Protein AF-A0A1F2RG68-F1 (afdb_monomer_lite)

Sequence (106 aa):
MIVYINDSHGNLSSGFQVVDKKRVPYAIEVGDMNRDGHADIVIGYIAAPASVFFNDGTGRRFLEVPFGDGRGDAYGFALGDLNDDRYPDIAVARSGAPNVMYFSEK

Structure (mmCIF, N/CA/C/O backbone):
data_AF-A0A1F2RG68-F1
#
_entry.id   AF-A0A1F2RG68-F1
#
loop_
_atom_site.group_PDB
_atom_site.id
_atom_site.type_symbol
_atom_site.label_atom_id
_atom_site.label_alt_id
_atom_site.label_comp_id
_atom_site.label_asym_id
_atom_site.label_entity_id
_atom_site.label_seq_id
_atom_site.pdbx_PDB_ins_code
_atom_site.Cartn_x
_atom_site.Cartn_y
_atom_site.Cartn_z
_atom_site.occupancy
_atom_site.B_iso_or_equiv
_atom_site.auth_seq_id
_atom_site.auth_comp_id
_atom_site.auth_asym_id
_atom_site.auth_atom_id
_atom_site.pdbx_PDB_model_num
ATOM 1 N N . MET A 1 1 ? 2.146 12.012 0.799 1.00 86.62 1 MET A N 1
ATOM 2 C CA . MET A 1 1 ? 0.720 11.913 1.182 1.00 86.62 1 MET A CA 1
ATOM 3 C C . MET A 1 1 ? 0.478 12.687 2.468 1.00 86.62 1 MET A C 1
ATOM 5 O O . MET A 1 1 ? 1.295 12.576 3.381 1.00 86.62 1 MET A O 1
ATOM 9 N N . ILE A 1 2 ? -0.612 13.454 2.524 1.00 91.12 2 ILE A N 1
ATOM 10 C CA . ILE A 1 2 ? -1.108 14.106 3.742 1.00 91.12 2 ILE A CA 1
ATOM 11 C C . ILE A 1 2 ? -2.461 13.478 4.075 1.00 91.12 2 ILE A C 1
ATOM 13 O O . ILE A 1 2 ? -3.302 13.367 3.186 1.00 91.12 2 ILE A O 1
ATOM 17 N N . VAL A 1 3 ? -2.654 13.072 5.327 1.00 92.00 3 VAL A N 1
ATOM 18 C CA . VAL A 1 3 ? -3.916 12.519 5.831 1.00 92.00 3 VAL A CA 1
ATOM 19 C C . VAL A 1 3 ? -4.636 13.577 6.658 1.00 92.00 3 VAL A C 1
ATOM 21 O O . VAL A 1 3 ? -4.020 14.238 7.494 1.00 92.00 3 VAL A O 1
ATOM 24 N N . TYR A 1 4 ? -5.939 13.719 6.421 1.00 93.00 4 TYR A N 1
ATOM 25 C CA . TYR A 1 4 ? -6.853 14.576 7.172 1.00 93.00 4 TYR A CA 1
ATOM 26 C C . TYR A 1 4 ? -7.912 13.689 7.825 1.00 93.00 4 TYR A C 1
ATOM 28 O O . TYR A 1 4 ? -8.507 12.854 7.148 1.00 93.00 4 TYR A O 1
ATOM 36 N N . ILE A 1 5 ? -8.155 13.863 9.123 1.00 90.62 5 ILE A N 1
ATOM 37 C CA . ILE A 1 5 ? -9.114 13.040 9.871 1.00 90.62 5 ILE A CA 1
ATOM 38 C C . ILE A 1 5 ? -10.419 13.804 10.052 1.00 90.62 5 ILE A C 1
ATOM 40 O O . ILE A 1 5 ? -10.397 14.951 10.493 1.00 90.62 5 ILE A O 1
ATOM 44 N N . ASN A 1 6 ? -11.537 13.161 9.711 1.00 90.81 6 ASN A N 1
ATOM 45 C CA . ASN A 1 6 ? -12.875 13.703 9.927 1.00 90.81 6 ASN A CA 1
ATOM 46 C C . ASN A 1 6 ? -13.287 13.541 11.398 1.00 90.81 6 ASN A C 1
ATOM 48 O O . ASN A 1 6 ? -13.140 12.462 11.969 1.00 90.81 6 ASN A O 1
ATOM 52 N N . ASP A 1 7 ? -13.842 14.591 11.996 1.00 87.25 7 ASP A N 1
ATOM 53 C CA . ASP A 1 7 ? -14.288 14.627 13.394 1.00 87.25 7 ASP A CA 1
ATOM 54 C C . ASP A 1 7 ? -15.728 14.127 13.615 1.00 87.25 7 ASP A C 1
ATOM 56 O O . ASP A 1 7 ? -16.330 14.415 14.652 1.00 87.25 7 ASP A O 1
ATOM 60 N N . SER A 1 8 ? -16.295 13.400 12.645 1.00 86.94 8 SER A N 1
ATOM 61 C CA . SER A 1 8 ? -17.696 12.931 12.570 1.00 86.94 8 SER A CA 1
ATOM 62 C C . SER A 1 8 ? -18.771 14.022 12.460 1.00 86.94 8 SER A C 1
ATOM 64 O O . SER A 1 8 ? -19.926 13.706 12.186 1.00 86.94 8 SER A O 1
ATOM 66 N N . HIS A 1 9 ? -18.393 15.296 12.566 1.00 92.25 9 HIS A N 1
ATOM 67 C CA . HIS A 1 9 ? -19.275 16.450 12.382 1.00 92.25 9 HIS A CA 1
ATOM 68 C C . HIS A 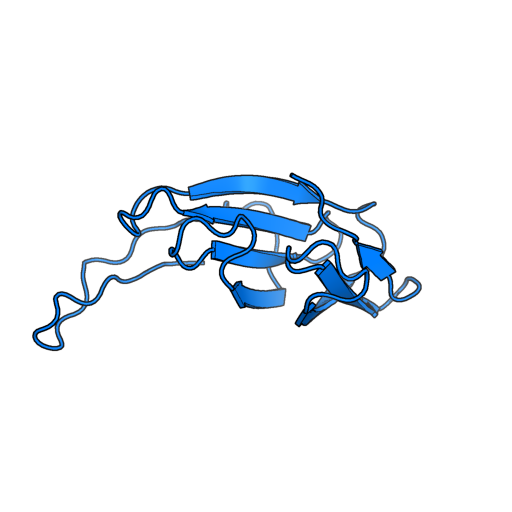1 9 ? -19.018 17.162 11.046 1.00 92.25 9 HIS A C 1
ATOM 70 O O . HIS A 1 9 ? -19.600 18.211 10.777 1.00 92.25 9 HIS A O 1
ATOM 76 N N . GLY A 1 10 ? -18.170 16.578 10.192 1.00 90.31 10 GLY A N 1
ATOM 77 C CA . GLY A 1 10 ? -17.848 17.092 8.865 1.00 90.31 10 GLY A CA 1
ATOM 78 C C . GLY A 1 10 ? -16.641 18.028 8.836 1.00 90.31 10 GLY A C 1
ATOM 79 O O . GLY A 1 10 ? -16.361 18.589 7.777 1.00 90.31 10 GLY A O 1
ATOM 80 N N . ASN A 1 11 ? -15.909 18.191 9.945 1.00 94.50 11 ASN A N 1
ATOM 81 C CA . ASN A 1 11 ? -14.679 18.978 9.955 1.00 94.50 11 ASN A CA 1
ATOM 82 C C . ASN A 1 11 ? -13.454 18.082 9.761 1.00 94.50 11 ASN A C 1
ATOM 84 O O . ASN A 1 11 ? -13.360 16.987 10.315 1.00 94.50 11 ASN A O 1
ATOM 88 N N . LEU A 1 12 ? -12.474 18.585 9.010 1.00 93.69 12 LEU A N 1
ATOM 89 C CA . LEU A 1 12 ? -11.187 17.926 8.803 1.00 93.69 12 LEU A CA 1
ATOM 90 C C . LEU A 1 12 ? -10.139 18.452 9.791 1.00 93.69 12 LEU A C 1
ATOM 92 O O . LEU A 1 12 ? -10.042 19.656 10.031 1.00 93.69 12 LEU A O 1
ATOM 96 N N . SER A 1 13 ? -9.316 17.554 10.333 1.00 92.19 13 SER A N 1
ATOM 97 C CA . SER A 1 13 ? -8.176 17.907 11.182 1.00 92.19 13 SER A CA 1
ATOM 98 C C . SER A 1 13 ? -7.139 18.751 10.434 1.00 92.19 13 SER A C 1
ATOM 100 O O . SER A 1 13 ? -7.105 18.780 9.205 1.00 92.19 13 SER A O 1
ATOM 102 N N . SER A 1 14 ? -6.191 19.356 11.158 1.00 89.12 14 SER A N 1
ATOM 103 C CA . SER A 1 14 ? -4.932 19.754 10.527 1.00 89.12 14 SER A CA 1
ATOM 104 C C . SER A 1 14 ? -4.270 18.493 9.962 1.00 89.12 14 SER A C 1
ATOM 106 O O . SER A 1 14 ? -4.053 17.514 10.682 1.00 89.12 14 SER A O 1
ATOM 108 N N . GLY A 1 15 ? -4.071 18.459 8.646 1.00 91.00 15 GLY A N 1
ATOM 109 C CA . GLY A 1 15 ? -3.507 17.291 7.985 1.00 91.00 15 GLY A CA 1
ATOM 110 C C . GLY A 1 15 ? -2.078 17.022 8.453 1.00 91.00 15 GLY A C 1
ATOM 111 O O . GLY A 1 15 ? -1.355 17.945 8.831 1.00 91.00 15 GLY A O 1
ATOM 112 N N . PHE A 1 16 ? -1.654 15.763 8.412 1.00 90.50 16 PHE A N 1
ATOM 113 C CA . PHE A 1 16 ? -0.288 15.371 8.755 1.00 90.50 16 PHE A CA 1
ATOM 114 C C . PHE A 1 16 ? 0.320 14.473 7.677 1.00 90.50 16 PHE A C 1
ATOM 116 O O . PHE A 1 16 ? -0.377 13.776 6.940 1.00 90.50 16 PHE A O 1
ATOM 123 N N . GLN A 1 17 ? 1.642 14.535 7.550 1.00 91.56 17 GLN A N 1
ATOM 124 C CA . GLN A 1 17 ? 2.381 13.804 6.529 1.00 91.56 17 GLN A CA 1
ATOM 125 C C . GLN A 1 17 ? 2.650 12.366 6.994 1.00 91.56 17 GLN A C 1
ATOM 127 O O . GLN A 1 17 ? 3.211 12.170 8.068 1.00 91.56 17 GLN A O 1
ATOM 132 N N . VAL A 1 18 ? 2.283 11.382 6.168 1.00 88.44 18 VAL A N 1
ATOM 133 C CA . VAL A 1 18 ? 2.500 9.943 6.447 1.00 88.44 18 VAL A CA 1
ATOM 134 C C . VAL A 1 18 ? 3.705 9.384 5.689 1.00 88.44 18 VAL A C 1
ATOM 136 O O . VAL A 1 18 ? 4.463 8.582 6.215 1.00 88.44 18 VAL A O 1
ATOM 139 N N . VAL A 1 19 ? 3.905 9.836 4.451 1.00 86.62 19 VAL A N 1
ATOM 140 C CA . VAL A 1 19 ? 4.952 9.327 3.549 1.00 86.62 19 VAL A CA 1
ATOM 141 C C . VAL A 1 19 ? 6.107 10.315 3.508 1.00 86.62 19 VAL A C 1
ATOM 143 O O . VAL A 1 19 ? 5.861 11.522 3.489 1.00 86.62 19 VAL A O 1
ATOM 146 N N . ASP A 1 20 ? 7.350 9.836 3.451 1.00 84.19 20 ASP A N 1
ATOM 147 C CA . ASP A 1 20 ? 8.529 10.693 3.289 1.00 84.19 20 ASP A CA 1
ATOM 148 C C . ASP A 1 20 ? 8.528 11.488 1.960 1.00 84.19 20 ASP A C 1
ATOM 150 O O . ASP A 1 20 ? 7.705 11.275 1.073 1.00 84.19 20 ASP A O 1
ATOM 154 N N . LYS A 1 21 ? 9.444 12.459 1.832 1.00 85.69 21 LYS A N 1
ATOM 155 C CA . LYS A 1 21 ? 9.602 13.275 0.608 1.00 85.69 21 LYS A CA 1
ATOM 156 C C . LYS A 1 21 ? 10.657 12.731 -0.367 1.00 85.69 21 LYS A C 1
ATOM 158 O O . LYS A 1 21 ? 10.939 13.384 -1.365 1.00 85.69 21 LYS A O 1
ATOM 163 N N . LYS A 1 22 ? 11.306 11.611 -0.043 1.00 90.19 22 LYS A N 1
ATOM 164 C CA . LYS A 1 22 ? 12.422 11.032 -0.807 1.00 90.19 22 LYS A CA 1
ATOM 165 C C . LYS A 1 22 ? 11.931 10.158 -1.955 1.00 90.19 22 LYS A C 1
ATOM 167 O O . LYS A 1 22 ? 12.614 10.075 -2.970 1.00 90.19 22 LYS A O 1
ATOM 172 N N . ARG A 1 23 ? 10.776 9.510 -1.795 1.00 91.81 23 ARG A N 1
ATOM 173 C CA . ARG A 1 23 ? 10.136 8.702 -2.841 1.00 91.81 23 ARG A CA 1
ATOM 174 C C . ARG A 1 23 ? 9.001 9.475 -3.497 1.00 91.81 23 ARG A C 1
ATOM 176 O O . ARG A 1 23 ? 8.332 10.277 -2.848 1.00 91.81 23 ARG A O 1
ATOM 183 N N . VAL A 1 24 ? 8.781 9.221 -4.784 1.00 92.69 24 VAL A N 1
ATOM 184 C CA . VAL A 1 24 ? 7.737 9.885 -5.573 1.00 92.69 24 VAL A CA 1
ATOM 185 C C . VAL A 1 24 ? 6.520 8.957 -5.656 1.00 92.69 24 VAL A C 1
ATOM 187 O O . VAL A 1 24 ? 6.583 7.975 -6.397 1.00 92.69 24 VAL A O 1
ATOM 190 N N . PRO A 1 25 ? 5.442 9.201 -4.884 1.00 94.38 25 PRO A N 1
ATOM 191 C CA . PRO A 1 25 ? 4.253 8.356 -4.914 1.00 94.38 25 PRO A CA 1
ATOM 192 C C . PRO A 1 25 ? 3.427 8.622 -6.178 1.00 94.38 25 PRO A C 1
ATOM 194 O O . PRO A 1 25 ? 3.224 9.780 -6.542 1.00 94.38 25 PRO A O 1
ATOM 197 N N . TYR A 1 26 ? 2.951 7.561 -6.830 1.00 95.25 26 TYR A N 1
ATOM 198 C CA . TYR A 1 26 ? 2.179 7.616 -8.083 1.00 95.25 26 TYR A CA 1
ATOM 199 C C . TYR A 1 26 ? 0.795 6.972 -7.982 1.00 95.25 26 TYR A C 1
ATOM 201 O O . TYR A 1 26 ? -0.109 7.353 -8.721 1.00 95.25 26 TYR A O 1
ATOM 209 N N . ALA A 1 27 ? 0.614 6.040 -7.049 1.00 96.25 27 ALA A N 1
ATOM 210 C CA . ALA A 1 27 ? -0.641 5.334 -6.846 1.00 96.25 27 ALA A CA 1
ATOM 211 C C . ALA A 1 27 ? -0.938 5.186 -5.352 1.00 96.25 27 ALA A C 1
ATOM 213 O O . ALA A 1 27 ? -0.018 5.096 -4.535 1.00 96.25 27 ALA A O 1
ATOM 214 N N . ILE A 1 28 ? -2.225 5.162 -5.017 1.00 97.06 28 ILE A N 1
ATOM 215 C CA . ILE A 1 28 ? -2.740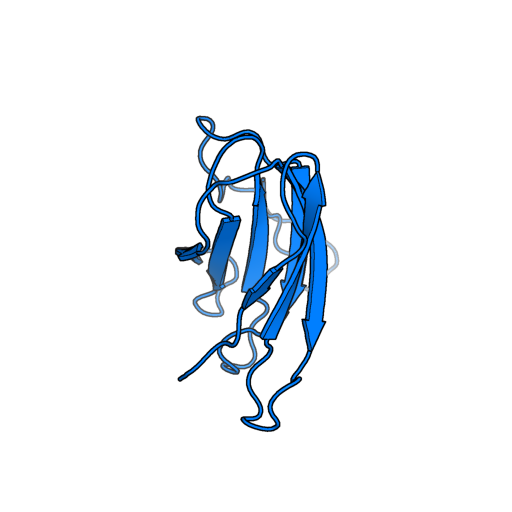 4.929 -3.670 1.00 97.06 28 ILE A CA 1
ATOM 216 C C . ILE A 1 28 ? -3.955 4.009 -3.751 1.00 97.06 28 ILE A C 1
ATOM 218 O O . ILE A 1 28 ? -4.751 4.137 -4.677 1.00 97.06 28 ILE A O 1
ATOM 222 N N . GLU A 1 29 ? -4.090 3.119 -2.777 1.00 98.12 29 GLU A N 1
ATOM 223 C CA . GLU A 1 29 ? -5.288 2.316 -2.535 1.00 98.12 29 GLU A CA 1
ATOM 224 C C . GLU A 1 29 ? -5.515 2.183 -1.024 1.00 98.12 29 GLU A C 1
ATOM 226 O O . GLU A 1 29 ? -4.571 2.329 -0.241 1.00 98.12 29 GLU A O 1
ATOM 231 N N . VAL A 1 30 ? -6.761 1.961 -0.606 1.00 97.56 30 VAL A N 1
ATOM 232 C CA . VAL A 1 30 ? -7.154 1.885 0.807 1.00 97.56 30 VAL A CA 1
ATOM 233 C C . VAL A 1 30 ? -7.936 0.601 1.064 1.00 97.56 30 VAL A C 1
ATOM 235 O O . VAL A 1 30 ? -8.894 0.294 0.360 1.00 97.56 30 VAL A O 1
ATOM 238 N N . GLY A 1 31 ? -7.560 -0.127 2.112 1.00 97.50 31 GLY A N 1
ATOM 239 C CA . GLY A 1 31 ? -8.216 -1.368 2.521 1.00 97.50 31 GLY A CA 1
ATOM 240 C C . GLY A 1 31 ? -7.714 -1.839 3.880 1.00 97.50 31 GLY A C 1
ATOM 241 O O . GLY A 1 31 ? -6.662 -1.403 4.324 1.00 97.50 31 GLY A O 1
ATOM 242 N N . ASP A 1 32 ? -8.479 -2.693 4.552 1.00 98.00 32 ASP A N 1
ATOM 243 C CA . ASP A 1 32 ? -8.087 -3.312 5.825 1.00 98.00 32 ASP A CA 1
ATOM 244 C C . ASP A 1 32 ? -7.210 -4.543 5.536 1.00 98.00 32 ASP A C 1
ATOM 246 O O . ASP A 1 32 ? -7.720 -5.637 5.286 1.00 98.00 32 ASP A O 1
ATOM 250 N N . MET A 1 33 ? -5.893 -4.335 5.462 1.00 97.94 33 MET A N 1
ATOM 251 C CA . MET A 1 33 ? -4.928 -5.323 4.967 1.00 97.94 33 MET A CA 1
ATOM 252 C C . MET A 1 33 ? -4.579 -6.371 6.025 1.00 97.94 33 MET A C 1
ATOM 254 O O . MET A 1 33 ? -4.225 -7.497 5.681 1.00 97.94 33 MET A O 1
ATOM 258 N N . ASN A 1 34 ? -4.667 -6.017 7.309 1.00 96.88 34 ASN A N 1
ATOM 259 C CA . ASN A 1 34 ? -4.371 -6.914 8.431 1.00 96.88 34 ASN A CA 1
ATOM 260 C C . ASN A 1 34 ? -5.631 -7.452 9.141 1.00 96.88 34 ASN A C 1
ATOM 262 O O . ASN A 1 34 ? -5.510 -8.301 10.030 1.00 96.88 34 ASN A O 1
ATOM 266 N N . ARG A 1 35 ? -6.826 -7.009 8.730 1.00 96.75 35 ARG A N 1
ATOM 267 C CA . ARG A 1 35 ? -8.131 -7.360 9.307 1.00 96.75 35 ARG A CA 1
ATOM 268 C C . ARG A 1 35 ? -8.317 -6.964 10.762 1.00 96.75 35 ARG A C 1
ATOM 270 O O . ARG A 1 35 ? -8.968 -7.688 11.524 1.00 96.75 35 ARG A O 1
ATOM 277 N N . ASP A 1 36 ? -7.760 -5.831 11.160 1.00 97.19 36 ASP A N 1
ATOM 278 C CA . ASP A 1 36 ? -7.997 -5.274 12.490 1.00 97.19 36 ASP A CA 1
ATOM 279 C C . ASP A 1 36 ? -9.255 -4.386 12.562 1.00 97.19 36 ASP A C 1
ATOM 281 O O . ASP A 1 36 ? -9.655 -3.958 13.648 1.00 97.19 36 ASP A O 1
ATOM 285 N N . GLY A 1 37 ? -9.946 -4.190 11.433 1.00 97.19 37 GLY A N 1
ATOM 286 C CA . GLY A 1 37 ? -11.133 -3.348 11.321 1.00 97.19 37 GLY A CA 1
ATOM 287 C C . GLY A 1 37 ? -10.811 -1.881 11.041 1.00 97.19 37 GLY A C 1
ATOM 288 O O . GLY A 1 37 ? -11.721 -1.041 11.059 1.00 97.19 37 GLY A O 1
ATOM 289 N N . HIS A 1 38 ? -9.547 -1.548 10.787 1.00 96.88 38 HIS A N 1
ATOM 290 C CA . HIS A 1 38 ? -9.094 -0.209 10.458 1.00 96.88 38 HIS A CA 1
ATOM 291 C C . HIS A 1 38 ? -8.589 -0.141 9.018 1.00 96.88 38 HIS A C 1
ATOM 293 O O . HIS A 1 38 ? -8.006 -1.065 8.472 1.00 96.88 38 HIS A O 1
ATOM 299 N N . ALA A 1 39 ? -8.859 0.986 8.360 1.00 96.31 39 ALA A N 1
ATOM 300 C CA . ALA A 1 39 ? -8.371 1.195 7.006 1.00 96.31 39 ALA A CA 1
ATOM 301 C C . ALA A 1 39 ? -6.853 1.436 7.019 1.00 96.31 39 ALA A C 1
ATOM 303 O O . ALA A 1 39 ? -6.388 2.385 7.665 1.00 96.31 39 ALA A O 1
ATOM 304 N N . ASP A 1 40 ? -6.131 0.631 6.245 1.00 97.81 40 ASP A N 1
ATOM 305 C CA . ASP A 1 40 ? -4.717 0.787 5.920 1.00 97.81 40 ASP A CA 1
ATOM 306 C C . ASP A 1 40 ? -4.547 1.443 4.548 1.00 97.81 40 ASP A C 1
ATOM 308 O O . ASP A 1 40 ? -5.500 1.607 3.779 1.00 97.81 40 ASP A O 1
ATOM 312 N N . ILE A 1 41 ? -3.316 1.844 4.228 1.00 97.62 41 ILE A N 1
ATOM 313 C CA . ILE A 1 41 ? -3.018 2.552 2.980 1.00 97.62 41 ILE A CA 1
ATOM 314 C C . ILE A 1 41 ? -1.904 1.840 2.216 1.00 97.62 41 ILE A C 1
ATOM 316 O O . ILE A 1 41 ? -0.809 1.653 2.737 1.00 97.62 41 ILE A O 1
ATOM 320 N N . VAL A 1 42 ? -2.139 1.524 0.947 1.00 98.06 42 VAL A N 1
ATOM 321 C CA . VAL A 1 42 ? -1.124 1.010 0.022 1.00 98.06 42 VAL A CA 1
ATOM 322 C C . VAL A 1 42 ? -0.643 2.151 -0.865 1.00 98.06 42 VAL A C 1
ATOM 324 O O . VAL A 1 42 ? -1.450 2.838 -1.487 1.00 98.06 42 VAL A O 1
ATOM 327 N N . ILE A 1 43 ? 0.670 2.369 -0.935 1.00 97.38 43 ILE A N 1
ATOM 328 C CA . ILE A 1 43 ? 1.287 3.398 -1.780 1.00 97.38 43 ILE A CA 1
ATOM 329 C C . ILE A 1 43 ? 2.255 2.764 -2.769 1.00 97.38 43 ILE A C 1
ATOM 331 O O . ILE A 1 43 ? 3.149 2.002 -2.400 1.00 97.38 43 ILE A O 1
ATOM 335 N N . GLY A 1 44 ? 2.105 3.154 -4.031 1.00 96.44 44 GLY A N 1
ATOM 336 C CA . GLY A 1 44 ? 3.012 2.835 -5.124 1.00 96.44 44 GLY A CA 1
ATOM 337 C C . GLY A 1 44 ? 3.914 4.009 -5.449 1.00 96.44 44 GLY A C 1
ATOM 338 O O . GLY A 1 44 ? 3.488 5.164 -5.387 1.00 96.44 44 GLY A O 1
ATOM 339 N N . TYR A 1 45 ? 5.153 3.709 -5.823 1.00 95.69 45 TYR A N 1
ATOM 340 C CA . TYR A 1 45 ? 6.173 4.707 -6.114 1.00 95.69 45 TYR A CA 1
ATOM 341 C C . TYR A 1 45 ? 6.795 4.493 -7.494 1.00 95.69 45 TYR A C 1
ATOM 343 O O . TYR A 1 45 ? 6.694 3.412 -8.078 1.00 95.69 45 TYR A O 1
ATOM 351 N N . ILE A 1 46 ? 7.476 5.533 -7.977 1.00 93.25 46 ILE A N 1
ATOM 352 C CA . ILE A 1 46 ? 8.439 5.432 -9.077 1.00 93.25 46 ILE A CA 1
ATOM 353 C C . ILE A 1 46 ? 9.777 4.936 -8.546 1.00 93.25 46 ILE A C 1
ATOM 355 O O . ILE A 1 46 ? 10.271 5.463 -7.544 1.00 93.25 46 ILE A O 1
ATOM 359 N N . ALA A 1 47 ? 10.379 3.984 -9.265 1.00 91.00 47 ALA A N 1
ATOM 360 C CA . ALA A 1 47 ? 11.730 3.474 -9.025 1.00 91.00 47 ALA A CA 1
ATOM 361 C C . ALA A 1 47 ? 12.018 3.102 -7.554 1.00 91.00 47 ALA A C 1
ATOM 363 O O . ALA A 1 47 ? 13.145 3.236 -7.071 1.00 91.00 47 ALA A O 1
ATOM 364 N N . ALA A 1 48 ? 10.990 2.663 -6.824 1.00 93.69 48 ALA A N 1
ATOM 365 C CA . ALA A 1 48 ? 11.084 2.256 -5.431 1.00 93.69 48 ALA A CA 1
ATOM 366 C C . ALA A 1 48 ? 10.037 1.173 -5.113 1.00 93.69 48 ALA A C 1
ATOM 368 O O . ALA A 1 48 ? 8.983 1.136 -5.755 1.00 93.69 48 ALA A O 1
ATOM 369 N N . PRO A 1 49 ? 10.298 0.293 -4.127 1.00 95.06 49 PRO A N 1
ATOM 370 C CA . PRO A 1 49 ? 9.299 -0.652 -3.633 1.00 95.06 49 PRO A CA 1
ATOM 371 C C . PRO A 1 49 ? 8.036 0.065 -3.153 1.00 95.06 49 PRO A C 1
ATOM 373 O O . PRO A 1 49 ? 8.128 1.161 -2.594 1.00 95.06 49 PRO A O 1
ATOM 376 N N . ALA A 1 50 ? 6.880 -0.567 -3.357 1.00 96.50 50 ALA A N 1
ATOM 377 C CA . ALA A 1 50 ? 5.614 -0.120 -2.787 1.00 96.50 50 ALA A CA 1
ATOM 378 C C . ALA A 1 50 ? 5.632 -0.297 -1.262 1.00 96.50 50 ALA A C 1
ATOM 380 O O . ALA A 1 50 ? 6.493 -0.992 -0.725 1.00 96.50 50 ALA A O 1
ATOM 381 N N . SER A 1 51 ? 4.684 0.318 -0.561 1.00 97.00 51 SER A N 1
ATOM 382 C CA . SER A 1 51 ? 4.545 0.143 0.886 1.00 97.00 51 SER A CA 1
ATOM 383 C C . SER A 1 51 ? 3.090 0.008 1.293 1.00 97.00 51 SER A C 1
ATOM 385 O O . SER A 1 51 ? 2.234 0.705 0.749 1.00 97.00 51 SER A O 1
ATOM 387 N N . VAL A 1 52 ? 2.837 -0.829 2.294 1.00 97.69 52 VAL A N 1
ATOM 388 C CA . VAL A 1 52 ? 1.617 -0.778 3.100 1.00 97.69 52 VAL A CA 1
ATOM 389 C C . VAL A 1 52 ? 1.900 0.077 4.332 1.00 97.69 52 VAL A C 1
ATOM 391 O O . VAL A 1 52 ? 2.966 -0.011 4.935 1.00 97.69 52 VAL A O 1
ATOM 394 N N . PHE A 1 53 ? 0.958 0.931 4.690 1.00 97.62 53 PHE A N 1
ATOM 395 C CA . PHE A 1 53 ? 0.959 1.752 5.889 1.00 97.62 53 PHE A CA 1
ATOM 396 C C . PHE A 1 53 ? -0.183 1.257 6.772 1.00 97.62 53 PHE A C 1
ATOM 398 O O . PHE A 1 53 ? -1.335 1.619 6.531 1.00 97.62 53 PHE A O 1
ATOM 405 N N . PHE A 1 54 ? 0.146 0.428 7.764 1.00 97.38 54 PHE A N 1
ATOM 406 C CA . PHE A 1 54 ? -0.827 -0.152 8.690 1.00 97.38 54 PHE A CA 1
ATOM 407 C C . PHE A 1 54 ? -1.237 0.858 9.753 1.00 97.38 54 PHE A C 1
ATOM 409 O O . PHE A 1 54 ? -0.370 1.403 10.440 1.00 97.38 54 PHE A O 1
ATOM 416 N N . ASN A 1 55 ? -2.529 1.115 9.886 1.00 96.88 55 ASN A N 1
ATOM 417 C CA . ASN A 1 55 ? -3.087 2.070 10.833 1.00 96.88 55 ASN A CA 1
ATOM 418 C C . ASN A 1 55 ? -3.222 1.441 12.226 1.00 96.88 55 ASN A C 1
ATOM 420 O O . ASN A 1 55 ? -3.726 0.339 12.364 1.00 96.88 55 ASN A O 1
ATOM 424 N N . ASP A 1 56 ? -2.868 2.163 13.291 1.00 95.69 56 ASP A N 1
ATOM 425 C CA . ASP A 1 56 ? -3.081 1.690 14.673 1.00 95.69 56 ASP A CA 1
ATOM 426 C C . ASP A 1 56 ? -4.529 1.871 15.180 1.00 95.69 56 ASP A C 1
ATOM 428 O O . ASP A 1 56 ? -4.784 1.882 16.386 1.00 95.69 56 ASP A O 1
ATOM 432 N N . GLY A 1 57 ? -5.467 2.108 14.263 1.00 94.25 57 GLY A N 1
ATOM 433 C CA . GLY A 1 57 ? -6.869 2.414 14.535 1.00 94.25 57 GLY A CA 1
ATOM 434 C C . GLY A 1 57 ? -7.167 3.854 14.933 1.00 94.25 57 GLY A C 1
ATOM 435 O O . GLY A 1 57 ? -8.328 4.265 14.931 1.00 94.25 57 GLY A O 1
ATOM 436 N N . THR A 1 58 ? -6.151 4.675 15.211 1.00 91.31 58 THR A N 1
ATOM 437 C CA . THR A 1 58 ? -6.366 6.096 15.535 1.00 91.31 58 THR A CA 1
ATOM 438 C C . THR A 1 58 ? -6.486 6.977 14.293 1.00 91.31 58 THR A C 1
ATOM 440 O O . THR A 1 58 ? -6.886 8.141 14.391 1.00 91.31 58 THR A O 1
ATOM 443 N N . GLY A 1 59 ? -6.071 6.461 13.132 1.00 89.81 59 GLY A N 1
ATOM 444 C CA . GLY A 1 59 ? -5.904 7.234 11.907 1.00 89.81 59 GLY A CA 1
ATOM 445 C C . GLY A 1 59 ? -4.7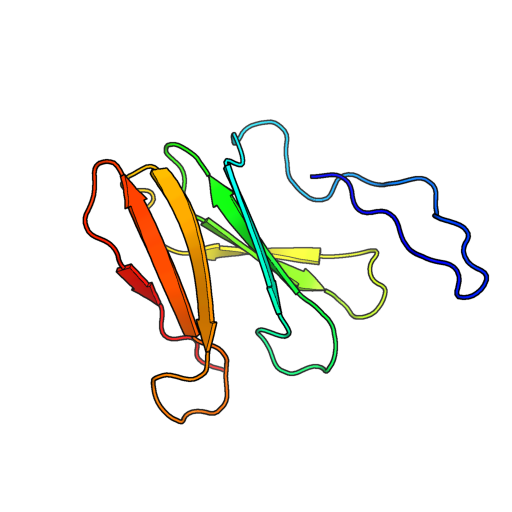61 8.245 11.987 1.00 89.81 59 GLY A C 1
ATOM 446 O O . GLY A 1 59 ? -4.667 9.107 11.124 1.00 89.81 59 GLY A O 1
ATOM 447 N N . ARG A 1 60 ? -3.911 8.207 13.024 1.00 90.44 60 ARG A N 1
ATOM 448 C CA . ARG A 1 60 ? -2.833 9.192 13.247 1.00 90.44 60 ARG A CA 1
ATOM 449 C C . ARG A 1 60 ? -1.439 8.595 13.218 1.00 90.44 60 ARG A C 1
ATOM 451 O O . ARG A 1 60 ? -0.466 9.342 13.103 1.00 90.44 60 ARG A O 1
ATOM 458 N N . ARG A 1 61 ? -1.323 7.279 13.345 1.00 93.12 61 ARG A N 1
ATOM 459 C CA . ARG A 1 61 ? -0.051 6.572 13.308 1.00 93.12 61 ARG A CA 1
ATOM 460 C C . ARG A 1 61 ? -0.163 5.425 12.334 1.00 93.1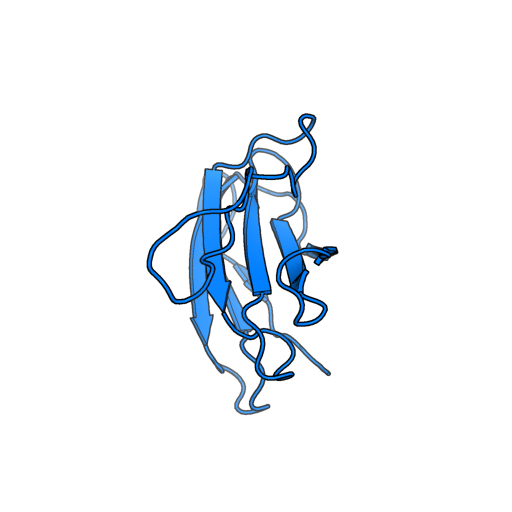2 61 ARG A C 1
ATOM 462 O O . ARG A 1 61 ? -1.152 4.703 12.327 1.00 93.12 61 ARG A O 1
ATOM 469 N N . PHE A 1 62 ? 0.882 5.299 11.533 1.00 95.88 62 PHE A N 1
ATOM 470 C CA . PHE A 1 62 ? 0.986 4.268 10.528 1.00 95.88 62 PHE A CA 1
ATOM 471 C C . PHE A 1 62 ? 2.339 3.579 10.649 1.00 95.88 62 PHE A C 1
ATOM 473 O O . PHE A 1 62 ? 3.367 4.255 10.757 1.00 95.88 62 PHE A O 1
ATOM 480 N N . LEU A 1 63 ? 2.337 2.251 10.624 1.00 96.06 63 LEU A N 1
ATOM 481 C CA . LEU A 1 63 ? 3.540 1.446 10.478 1.00 96.06 63 LEU A CA 1
ATOM 482 C C . LEU A 1 63 ? 3.777 1.192 8.991 1.00 96.06 63 LEU A C 1
ATOM 484 O O . LEU A 1 63 ? 2.967 0.547 8.332 1.00 96.06 63 LEU A O 1
ATOM 488 N N . GLU A 1 64 ? 4.891 1.693 8.466 1.00 96.44 64 GLU A N 1
ATOM 489 C CA . GLU A 1 64 ? 5.277 1.434 7.084 1.00 96.44 64 GLU A CA 1
ATOM 490 C C . GLU A 1 64 ? 5.948 0.062 6.943 1.00 96.44 64 GLU A C 1
ATOM 492 O O . GLU A 1 64 ? 6.965 -0.210 7.582 1.00 96.44 64 GLU A O 1
ATOM 497 N N . VAL A 1 65 ? 5.421 -0.760 6.038 1.00 96.56 65 VAL A N 1
ATOM 498 C CA . VAL A 1 65 ? 5.999 -2.035 5.618 1.00 96.56 65 VAL A CA 1
ATOM 499 C C . VAL A 1 65 ? 6.203 -2.004 4.100 1.00 96.56 65 VAL A C 1
ATOM 501 O O . VAL A 1 65 ? 5.223 -2.047 3.350 1.00 96.56 65 VAL A O 1
ATOM 504 N N . PRO A 1 66 ? 7.453 -1.896 3.612 1.00 95.69 66 PRO A N 1
ATOM 505 C CA . PRO A 1 66 ? 7.729 -1.949 2.185 1.00 95.69 66 PRO A CA 1
ATOM 506 C C . PRO A 1 66 ? 7.531 -3.370 1.650 1.00 95.69 66 PRO A C 1
ATOM 508 O O . PRO A 1 66 ? 7.887 -4.348 2.308 1.00 95.69 66 PRO A O 1
ATOM 511 N N . PHE A 1 67 ? 7.029 -3.483 0.426 1.00 95.38 67 PHE A N 1
ATOM 512 C CA . PHE A 1 67 ? 6.904 -4.745 -0.287 1.00 95.38 67 PHE A CA 1
ATOM 513 C C . PHE A 1 67 ? 7.303 -4.609 -1.758 1.00 95.38 67 PHE A C 1
ATOM 515 O O . PHE A 1 67 ? 7.277 -3.540 -2.378 1.00 95.38 67 PHE A O 1
ATOM 522 N N . GLY A 1 68 ? 7.673 -5.750 -2.324 1.00 91.31 68 GLY A N 1
ATOM 523 C CA . GLY A 1 68 ? 8.081 -5.865 -3.709 1.00 91.31 68 GLY A CA 1
ATOM 524 C C . GLY A 1 68 ? 9.544 -5.566 -3.994 1.00 91.31 68 GLY A C 1
ATOM 525 O O . GLY A 1 68 ? 10.341 -5.216 -3.132 1.00 91.31 68 GLY A O 1
ATOM 526 N N . ASP A 1 69 ? 9.903 -5.771 -5.254 1.00 92.12 69 ASP A N 1
ATOM 527 C CA . ASP A 1 69 ? 11.283 -5.804 -5.749 1.00 92.12 69 ASP A CA 1
ATOM 528 C C . ASP A 1 69 ? 11.801 -4.445 -6.252 1.00 92.12 69 ASP A C 1
ATOM 530 O O . ASP A 1 69 ? 12.912 -4.365 -6.776 1.00 92.12 69 ASP A O 1
ATOM 534 N N . GLY A 1 70 ? 10.989 -3.388 -6.139 1.00 90.50 70 GLY A N 1
ATOM 535 C CA . GLY A 1 70 ? 11.311 -2.043 -6.623 1.00 90.50 70 GLY A CA 1
ATOM 536 C C . GLY A 1 70 ? 11.493 -1.931 -8.140 1.00 90.50 70 GLY A C 1
ATOM 537 O O . GLY A 1 70 ? 12.066 -0.946 -8.602 1.00 90.50 70 GLY A O 1
ATOM 538 N N . ARG A 1 71 ? 11.049 -2.928 -8.919 1.00 92.25 71 ARG A N 1
ATOM 539 C CA . ARG A 1 71 ? 11.142 -2.904 -10.383 1.00 92.25 71 ARG A CA 1
ATOM 540 C C . ARG A 1 71 ? 9.899 -2.297 -11.009 1.00 92.25 71 ARG A C 1
ATOM 542 O O . ARG A 1 71 ? 8.777 -2.689 -10.687 1.00 92.25 71 ARG A O 1
ATOM 549 N N . GLY A 1 72 ? 10.135 -1.430 -11.988 1.00 94.25 72 GLY A N 1
ATOM 550 C CA . GLY A 1 72 ? 9.076 -0.698 -12.661 1.00 94.25 72 GLY A CA 1
ATOM 551 C C . GLY A 1 72 ? 8.379 0.301 -11.742 1.00 94.25 72 GLY A C 1
ATOM 552 O O . GLY A 1 72 ? 8.621 0.354 -10.537 1.00 94.25 72 GLY A O 1
ATOM 553 N N . ASP A 1 73 ? 7.496 1.086 -12.338 1.00 96.50 73 ASP A N 1
ATOM 554 C CA . ASP A 1 73 ? 6.740 2.118 -11.638 1.00 96.50 73 ASP A CA 1
ATOM 555 C C . ASP A 1 73 ? 5.320 1.619 -11.387 1.00 96.50 73 ASP A C 1
ATOM 557 O O . ASP A 1 73 ? 4.677 1.093 -12.300 1.00 96.50 73 ASP A O 1
ATOM 561 N N . ALA A 1 74 ? 4.834 1.759 -10.153 1.00 96.56 74 ALA A N 1
ATOM 562 C CA . ALA A 1 74 ? 3.491 1.325 -9.776 1.00 96.56 74 ALA A CA 1
ATOM 563 C C . ALA A 1 74 ? 2.451 2.408 -10.108 1.00 96.56 74 ALA A C 1
ATOM 565 O O . ALA A 1 74 ? 2.514 3.518 -9.577 1.00 96.56 74 ALA A O 1
ATOM 566 N N . TYR A 1 75 ? 1.478 2.064 -10.957 1.00 95.88 75 TYR A N 1
ATOM 567 C CA . TYR A 1 75 ? 0.430 2.983 -11.429 1.00 95.88 75 TYR A CA 1
ATOM 568 C C . TYR A 1 75 ? -0.962 2.682 -10.877 1.00 95.88 75 TYR A C 1
ATOM 570 O O . TYR A 1 75 ? -1.843 3.533 -10.952 1.00 95.88 75 TYR A O 1
ATOM 578 N N . GLY A 1 76 ? -1.179 1.490 -10.329 1.00 96.12 76 GLY A N 1
ATOM 579 C CA . GLY A 1 76 ? -2.472 1.113 -9.780 1.00 96.12 76 GLY A CA 1
ATOM 580 C C . GLY A 1 76 ? -2.394 -0.169 -8.973 1.00 96.12 76 GLY A C 1
ATOM 581 O O . GLY A 1 76 ? -1.480 -0.980 -9.157 1.00 96.12 76 GLY A O 1
ATOM 582 N N . PHE A 1 77 ? -3.378 -0.329 -8.100 1.00 98.19 77 PHE A N 1
ATOM 583 C CA . PHE A 1 77 ? -3.542 -1.490 -7.243 1.00 98.19 77 PHE A CA 1
ATOM 584 C C . PHE A 1 77 ? -4.964 -2.032 -7.364 1.00 98.19 77 PHE A C 1
ATOM 586 O O . PHE A 1 77 ? -5.884 -1.301 -7.724 1.00 98.19 77 PHE A O 1
ATOM 593 N N . ALA A 1 78 ? -5.126 -3.312 -7.054 1.00 98.19 78 ALA A N 1
ATOM 594 C CA . ALA A 1 78 ? -6.404 -3.893 -6.677 1.00 98.19 78 ALA A CA 1
ATOM 595 C C . ALA A 1 78 ? -6.176 -4.769 -5.444 1.00 98.19 78 ALA A C 1
ATOM 597 O O . ALA A 1 78 ? -5.178 -5.494 -5.388 1.00 98.19 78 ALA A O 1
ATOM 598 N N . LEU A 1 79 ? -7.089 -4.679 -4.480 1.00 98.25 79 LEU A N 1
ATOM 599 C CA . LEU A 1 79 ? -7.071 -5.472 -3.254 1.00 98.25 79 LEU A CA 1
ATOM 600 C C . LEU A 1 79 ? -8.166 -6.533 -3.309 1.00 98.25 79 LEU A C 1
ATOM 602 O O . LEU A 1 79 ? -9.288 -6.246 -3.735 1.00 98.25 79 LEU A O 1
ATOM 606 N N . GLY A 1 80 ? -7.859 -7.743 -2.857 1.00 97.00 80 GLY A N 1
ATOM 607 C CA . GLY A 1 80 ? -8.842 -8.816 -2.737 1.00 97.00 80 GLY A CA 1
ATOM 608 C C . GLY A 1 80 ? -8.222 -10.094 -2.201 1.00 97.00 80 GLY A C 1
ATOM 609 O O . GLY A 1 80 ? -7.027 -10.288 -2.332 1.00 97.00 80 GLY A O 1
ATOM 610 N N . AS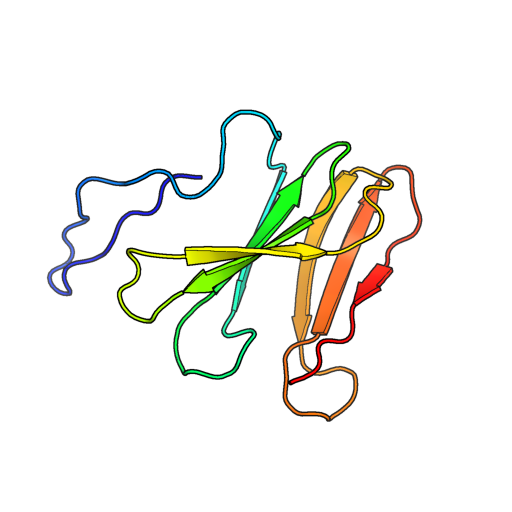P A 1 81 ? -9.031 -10.961 -1.610 1.00 97.44 81 ASP A N 1
ATOM 611 C CA . ASP A 1 81 ? -8.601 -12.296 -1.187 1.00 97.44 81 ASP A CA 1
ATOM 612 C C . ASP A 1 81 ? -8.596 -13.229 -2.409 1.00 97.44 81 ASP A C 1
ATOM 614 O O . ASP A 1 81 ? -9.657 -13.615 -2.910 1.00 97.44 81 ASP A O 1
ATOM 618 N N . LEU A 1 82 ? -7.414 -13.499 -2.966 1.00 96.38 82 LEU A N 1
ATOM 619 C CA . LEU A 1 82 ? -7.241 -14.314 -4.171 1.00 96.38 82 LEU A CA 1
ATOM 620 C C . LEU A 1 82 ? -6.842 -15.756 -3.840 1.00 96.38 82 LEU A C 1
ATOM 622 O O . LEU A 1 82 ? -6.957 -16.622 -4.715 1.00 96.38 82 LEU A O 1
ATOM 626 N N . ASN A 1 83 ? -6.359 -16.018 -2.624 1.00 96.69 83 ASN A N 1
ATOM 627 C CA . ASN A 1 83 ? -5.879 -17.327 -2.183 1.00 96.69 83 ASN A CA 1
ATOM 628 C C . ASN A 1 83 ? -6.795 -18.026 -1.148 1.00 96.69 83 ASN A C 1
ATOM 630 O O . ASN A 1 83 ? -6.483 -19.153 -0.761 1.00 96.69 83 ASN A O 1
ATOM 634 N N . ASP A 1 84 ? -7.925 -17.415 -0.766 1.00 96.62 84 ASP A N 1
ATOM 635 C CA . ASP A 1 84 ? -8.909 -17.899 0.222 1.00 96.62 84 ASP A CA 1
ATOM 636 C C . ASP A 1 84 ? -8.337 -18.041 1.650 1.00 96.62 84 ASP A C 1
ATOM 638 O O . ASP A 1 84 ? -8.831 -18.826 2.469 1.00 96.62 84 ASP A O 1
ATOM 642 N N . ASP A 1 85 ? -7.292 -17.275 1.991 1.00 96.62 85 ASP A N 1
ATOM 643 C CA . ASP A 1 85 ? -6.764 -17.195 3.364 1.00 96.62 85 ASP A CA 1
ATOM 644 C C . ASP A 1 85 ? -7.466 -16.127 4.223 1.00 96.62 85 ASP A C 1
ATOM 646 O O . ASP A 1 85 ? -7.284 -16.040 5.451 1.00 96.62 85 ASP A O 1
ATOM 650 N N . ARG A 1 86 ? -8.377 -15.389 3.580 1.00 95.25 86 ARG A N 1
ATOM 651 C CA . ARG A 1 86 ? -9.196 -14.321 4.134 1.00 95.25 86 ARG A CA 1
ATOM 652 C C . ARG A 1 86 ? -8.445 -13.032 4.438 1.00 95.25 86 ARG A C 1
ATOM 654 O O . ARG A 1 86 ? -9.060 -12.176 5.065 1.00 95.25 86 ARG A O 1
ATOM 661 N N . TYR A 1 87 ? -7.188 -12.865 4.054 1.00 97.19 87 TYR A N 1
ATOM 662 C CA . TYR A 1 87 ? -6.472 -11.592 4.076 1.00 97.19 87 TYR A CA 1
ATOM 663 C C . TYR A 1 87 ? -6.438 -10.991 2.660 1.00 97.19 87 TYR A C 1
ATOM 665 O O . TYR A 1 87 ? -6.421 -11.725 1.676 1.00 97.19 87 TYR A O 1
ATOM 673 N N . PRO A 1 88 ? -6.493 -9.656 2.498 1.00 97.88 88 PRO A N 1
ATOM 674 C CA . PRO A 1 88 ? -6.393 -9.076 1.165 1.00 97.88 88 PRO A CA 1
ATOM 675 C C . PRO A 1 88 ? -4.999 -9.263 0.558 1.00 97.88 88 PRO A C 1
ATOM 677 O O . PRO A 1 88 ? -3.987 -8.851 1.123 1.00 97.88 88 PRO A O 1
ATOM 680 N N . ASP A 1 89 ? -4.952 -9.811 -0.643 1.00 97.94 89 ASP A N 1
ATOM 681 C CA . ASP A 1 89 ? -3.794 -9.815 -1.526 1.00 97.94 89 ASP A CA 1
ATOM 682 C C . ASP A 1 89 ? -3.743 -8.525 -2.352 1.00 97.94 89 ASP A C 1
ATOM 684 O O . ASP A 1 89 ? -4.731 -7.795 -2.489 1.00 97.94 89 ASP A O 1
ATOM 688 N N . ILE A 1 90 ? -2.579 -8.243 -2.939 1.00 98.12 90 ILE A N 1
ATOM 689 C CA . ILE A 1 90 ? -2.339 -7.023 -3.715 1.00 98.12 90 ILE A CA 1
ATOM 690 C C . ILE A 1 90 ? -1.949 -7.385 -5.146 1.00 98.12 90 ILE A C 1
ATOM 692 O O . ILE A 1 90 ? -0.864 -7.916 -5.391 1.00 98.12 90 ILE A O 1
ATOM 696 N N . ALA A 1 91 ? -2.774 -7.005 -6.120 1.00 97.75 91 ALA A N 1
ATOM 697 C CA . ALA A 1 91 ? -2.375 -6.967 -7.525 1.00 97.75 91 ALA A CA 1
ATOM 698 C C . ALA A 1 91 ? -1.818 -5.580 -7.874 1.00 97.75 91 ALA A C 1
ATOM 700 O O . ALA A 1 91 ? -2.445 -4.563 -7.577 1.00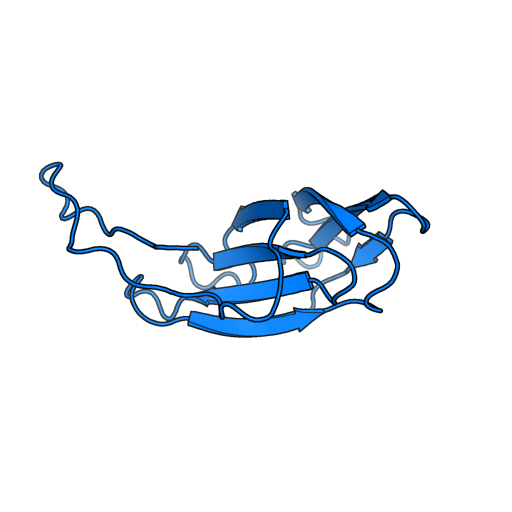 97.75 91 ALA A O 1
ATOM 701 N N . VAL A 1 92 ? -0.654 -5.526 -8.527 1.00 97.56 92 VAL A N 1
ATOM 702 C CA . VAL A 1 92 ? 0.030 -4.271 -8.877 1.00 97.56 92 VAL A CA 1
ATOM 703 C C . VAL A 1 92 ? 0.160 -4.129 -10.389 1.00 97.56 92 VAL A C 1
ATOM 705 O O . VAL A 1 92 ? 0.793 -4.958 -11.052 1.00 97.56 92 VAL A O 1
ATOM 708 N N . ALA A 1 93 ? -0.383 -3.034 -10.922 1.00 97.06 93 ALA A N 1
ATOM 709 C CA . ALA A 1 93 ? -0.168 -2.612 -12.300 1.00 97.06 93 ALA A CA 1
ATOM 710 C C . ALA A 1 93 ? 1.132 -1.803 -12.406 1.00 97.06 93 ALA A C 1
ATOM 712 O O . ALA A 1 93 ? 1.289 -0.771 -11.742 1.00 97.06 93 ALA A O 1
ATOM 713 N N . ARG A 1 94 ? 2.064 -2.270 -13.244 1.00 96.06 94 ARG A N 1
ATOM 714 C CA . ARG A 1 94 ? 3.408 -1.697 -13.385 1.00 96.06 94 ARG A CA 1
ATOM 715 C C . ARG A 1 94 ? 3.717 -1.273 -14.817 1.00 96.06 94 ARG A C 1
ATOM 717 O O . ARG A 1 94 ? 3.267 -1.899 -15.772 1.00 96.06 94 ARG A O 1
ATOM 724 N N . SER A 1 95 ? 4.549 -0.243 -14.959 1.00 96.00 95 SER A N 1
ATOM 725 C CA . SER A 1 95 ? 5.262 0.054 -16.210 1.00 96.00 95 SER A CA 1
ATOM 726 C C . SER A 1 95 ? 6.743 -0.274 -16.067 1.00 96.00 95 SER A C 1
ATOM 728 O O . SER A 1 95 ? 7.307 -0.140 -14.985 1.00 96.00 95 SER A O 1
ATOM 730 N N . GLY A 1 96 ? 7.392 -0.700 -17.151 1.00 94.94 96 GLY A N 1
ATOM 731 C CA . GLY A 1 96 ? 8.823 -1.032 -17.150 1.00 94.94 96 GLY A CA 1
ATOM 732 C C . GLY A 1 96 ? 9.184 -2.360 -16.465 1.00 94.94 96 GLY A C 1
ATOM 733 O O . GLY A 1 96 ? 10.360 -2.709 -16.402 1.00 94.94 96 GLY A O 1
ATOM 734 N N . ALA A 1 97 ? 8.193 -3.116 -15.983 1.00 94.88 97 ALA A N 1
ATOM 735 C CA . ALA A 1 97 ? 8.323 -4.468 -15.437 1.00 94.88 97 ALA A CA 1
ATOM 736 C C . ALA A 1 97 ? 6.986 -5.229 -15.579 1.00 94.88 97 ALA A C 1
ATOM 738 O O . ALA A 1 97 ? 5.951 -4.584 -15.761 1.00 94.88 97 ALA A O 1
ATOM 739 N N . PRO A 1 98 ? 6.969 -6.574 -15.488 1.00 96.44 98 PRO A N 1
ATOM 740 C CA . PRO A 1 98 ? 5.722 -7.328 -15.401 1.00 96.44 98 PRO A CA 1
ATOM 741 C C . PRO A 1 98 ? 4.857 -6.887 -14.212 1.00 96.44 98 PRO A C 1
ATOM 743 O O . PRO A 1 98 ? 5.377 -6.536 -13.148 1.00 96.44 98 PRO A O 1
ATOM 746 N N . ASN A 1 99 ? 3.536 -6.971 -14.384 1.00 95.88 99 ASN A N 1
ATOM 747 C CA . ASN A 1 99 ? 2.596 -6.892 -13.268 1.00 95.88 99 ASN A CA 1
ATOM 748 C C . ASN A 1 99 ? 2.892 -8.013 -12.267 1.00 95.88 99 ASN A C 1
ATOM 750 O O . ASN A 1 99 ? 3.374 -9.086 -12.641 1.00 95.88 99 ASN A O 1
ATOM 754 N N . VAL A 1 100 ? 2.595 -7.765 -10.999 1.00 95.25 100 VAL A N 1
ATOM 755 C CA . VAL A 1 100 ? 2.915 -8.686 -9.906 1.00 95.25 100 VAL A CA 1
ATOM 756 C C . VAL A 1 100 ? 1.723 -8.812 -8.969 1.00 95.25 100 VAL A C 1
ATOM 758 O O . VAL A 1 100 ? 0.983 -7.848 -8.774 1.00 95.25 100 VAL A O 1
ATOM 761 N N . MET A 1 101 ? 1.547 -10.005 -8.408 1.00 95.75 101 MET A N 1
ATOM 762 C CA . MET A 1 101 ? 0.626 -10.251 -7.305 1.00 95.75 101 MET A CA 1
ATOM 763 C C . MET A 1 101 ? 1.433 -10.565 -6.050 1.00 95.75 101 MET A C 1
ATOM 765 O O . MET A 1 101 ? 2.394 -11.335 -6.110 1.00 95.75 101 MET A O 1
ATOM 769 N N . TYR A 1 102 ? 1.054 -9.942 -4.942 1.00 95.56 102 TYR A N 1
ATOM 770 C CA . TYR A 1 102 ? 1.595 -10.201 -3.617 1.00 95.56 102 TYR A CA 1
ATOM 771 C C . TYR A 1 102 ? 0.511 -10.860 -2.788 1.00 95.56 102 TYR A C 1
ATOM 773 O O . TYR A 1 102 ? -0.515 -10.234 -2.533 1.00 95.56 102 TYR A O 1
ATOM 781 N N . PHE A 1 103 ? 0.764 -12.103 -2.392 1.00 95.44 103 PHE A N 1
ATOM 782 C CA . PHE A 1 103 ? -0.086 -12.801 -1.443 1.00 95.44 103 PHE A CA 1
ATOM 783 C C . PHE A 1 103 ? 0.293 -12.349 -0.040 1.00 95.44 103 PHE A C 1
ATOM 785 O O . PHE A 1 103 ? 1.480 -12.389 0.306 1.00 95.44 103 PHE A O 1
ATOM 792 N N . SER A 1 104 ? -0.674 -11.825 0.706 1.00 91.56 104 SER A N 1
ATOM 793 C CA . SER A 1 104 ? -0.437 -11.476 2.102 1.00 91.56 104 SER A CA 1
ATOM 794 C C . SER A 1 104 ? -0.540 -12.731 2.966 1.00 91.56 104 SER A C 1
ATOM 796 O O . SER A 1 104 ? -1.053 -13.757 2.541 1.00 91.56 104 SER A O 1
ATOM 798 N N . GLU A 1 105 ? 0.040 -12.677 4.158 1.00 83.38 105 GLU A N 1
ATOM 799 C CA . GLU A 1 105 ? -0.072 -13.731 5.163 1.00 83.38 105 GLU A CA 1
ATOM 800 C C . GLU A 1 105 ? -0.227 -13.050 6.533 1.00 83.38 105 GLU A C 1
ATOM 802 O O . GLU A 1 105 ? 0.037 -11.850 6.674 1.00 83.38 105 GLU A O 1
ATOM 807 N N . LYS A 1 106 ? -0.663 -13.809 7.542 1.00 73.75 106 LYS A N 1
ATOM 808 C CA . LYS A 1 106 ? -0.823 -13.326 8.922 1.00 73.75 106 LYS A CA 1
ATOM 809 C C . LYS A 1 106 ? 0.497 -12.911 9.582 1.00 73.75 106 LYS A C 1
ATOM 811 O O . LYS A 1 106 ? 1.480 -13.676 9.480 1.00 73.75 106 LYS A O 1
#

pLDDT: mean 94.25, std 3.96, range [73.75, 98.25]

Radius of gyration: 14.24 Å; chains: 1; bounding box: 32×38×33 Å

Secondary structure (DSSP, 8-state):
-EE--B-SSSPBPPPEE-S-SSS-EEEEEEE-SSSSSS-EEEEEESSS-EEEEEE-SSSS-EEEEEES---SEEEEEEEE-SSSSSSPEEEEEEESS--EEE----

Foldseek 3Di:
DWDWDDPVVRDTDDTDDDDDPPWAWQEKDWDQQPPPPDIWMWTWTQQAFIWIFHDPRPSPHTDIDGDDDSAFTFHYWDWDDPPPPPGIKIWTDGDRDDTDIGDDDD